Protein AF-A0ABD0QYZ8-F1 (afdb_monomer_lite)

pLDDT: mean 90.6, std 7.49, range [50.94, 97.31]

Secondary structure (DSSP, 8-state):
-HHHHHHHHH-----SEEEE-S-TTSGGGTTS--TTS-HHHHHHHHHH-HHHHHHHHHHHHHHHHHHHHHHHHTT-EEEE-SSSHHHHHHHTT-

Sequence (94 aa):
ECLYLEYKKTGELLVDLGSDQTSLHNPFSGGYYPMQLTFRQANQLMNTDPDRFKTLVHESLRRHVAAINKLSDAGMFFWDYGNAFLLEAQRAGK

Radius of gyration: 13.98 Å; chains: 1; bounding box: 32×25×36 Å

Foldseek 3Di:
DVQLVVCVVPVDNPAQEDEDDFQLVCCQPPSPAAPVDDPVRLVVCSPVPSPVSVVSSLVRLLVVVVSVVVSVVSNHDYDYPPNCSVVSPVVSPD

Structure (mmCIF, N/CA/C/O backbone):
data_AF-A0ABD0QYZ8-F1
#
_entry.id   AF-A0ABD0QYZ8-F1
#
loop_
_atom_site.group_PDB
_atom_site.id
_atom_site.type_symbol
_atom_site.label_atom_id
_atom_site.label_alt_id
_atom_site.label_comp_id
_atom_site.label_asym_id
_atom_site.label_entity_id
_atom_site.label_seq_id
_atom_site.pdbx_PDB_ins_code
_atom_site.Cartn_x
_atom_site.Cartn_y
_atom_site.Cartn_z
_atom_site.occupancy
_atom_site.B_iso_or_equiv
_atom_site.auth_seq_id
_atom_site.auth_comp_id
_atom_site.auth_asym_id
_atom_site.auth_atom_id
_atom_site.pdbx_PDB_model_num
ATOM 1 N N . GLU A 1 1 ? 1.945 -0.395 7.010 1.00 66.38 1 GLU A N 1
ATOM 2 C CA . GLU A 1 1 ? 1.739 -1.830 7.325 1.00 66.38 1 GLU A CA 1
ATOM 3 C C . GLU A 1 1 ? 1.956 -2.166 8.803 1.00 66.38 1 GLU A C 1
ATOM 5 O O . GLU A 1 1 ? 1.126 -2.878 9.346 1.00 66.38 1 GLU A O 1
ATOM 10 N N . CYS A 1 2 ? 2.973 -1.618 9.486 1.00 82.81 2 CYS A N 1
ATOM 11 C CA . CYS A 1 2 ? 3.223 -1.907 10.911 1.00 82.81 2 CYS A CA 1
ATOM 12 C C . CYS A 1 2 ? 2.002 -1.712 11.828 1.00 82.81 2 CYS A C 1
ATOM 14 O O . CYS A 1 2 ? 1.701 -2.607 12.605 1.00 82.81 2 CYS A O 1
ATOM 16 N N . LEU A 1 3 ? 1.255 -0.610 11.687 1.00 88.69 3 LEU A N 1
ATOM 17 C CA . LEU A 1 3 ? 0.048 -0.353 12.493 1.00 88.69 3 LEU A CA 1
ATOM 18 C C . LEU A 1 3 ? -1.044 -1.411 12.284 1.00 88.69 3 LEU A C 1
ATOM 20 O O . LEU A 1 3 ? -1.652 -1.876 13.239 1.00 88.69 3 LEU A O 1
ATOM 24 N N . TYR A 1 4 ? -1.255 -1.840 11.037 1.00 89.25 4 TYR A N 1
ATOM 25 C CA . TYR A 1 4 ? -2.212 -2.901 10.724 1.00 89.25 4 TYR A CA 1
ATOM 26 C C . TYR A 1 4 ? -1.762 -4.263 11.270 1.00 89.25 4 TYR A C 1
ATOM 28 O O . TYR A 1 4 ? -2.589 -5.031 11.758 1.00 89.25 4 TYR A O 1
ATOM 36 N N . LEU A 1 5 ? -0.462 -4.571 11.207 1.00 91.06 5 LEU A N 1
ATOM 37 C CA . LEU A 1 5 ? 0.081 -5.806 11.778 1.00 91.06 5 LEU A CA 1
ATOM 38 C C . LEU A 1 5 ? -0.053 -5.833 13.301 1.00 91.06 5 LEU A C 1
ATOM 40 O O . LEU A 1 5 ? -0.406 -6.876 13.847 1.00 91.06 5 LEU A O 1
ATOM 44 N N . GLU A 1 6 ? 0.181 -4.700 13.963 1.00 91.75 6 GLU A N 1
ATOM 45 C CA . GLU A 1 6 ? 0.011 -4.586 15.409 1.00 91.75 6 GLU A CA 1
ATOM 46 C C . GLU A 1 6 ? -1.463 -4.721 15.797 1.00 91.75 6 GLU A C 1
ATOM 48 O O . GLU A 1 6 ? -1.795 -5.596 16.591 1.00 91.75 6 GLU A O 1
ATOM 53 N N . TYR A 1 7 ? -2.362 -3.996 15.120 1.00 92.81 7 TYR A N 1
ATOM 54 C CA . TYR A 1 7 ? -3.809 -4.140 15.308 1.00 92.81 7 TYR A CA 1
ATOM 55 C C . TYR A 1 7 ? -4.274 -5.591 15.121 1.00 92.81 7 TYR A C 1
ATOM 57 O O . TYR A 1 7 ? -5.048 -6.116 15.916 1.00 92.81 7 TYR A O 1
ATOM 65 N N . LYS A 1 8 ? -3.761 -6.298 14.108 1.00 91.81 8 LYS A N 1
ATOM 66 C CA . LYS A 1 8 ? -4.086 -7.714 13.887 1.00 91.81 8 LYS A CA 1
ATOM 67 C C . LYS A 1 8 ? -3.593 -8.621 15.023 1.00 91.81 8 LYS A C 1
ATOM 69 O O . LYS A 1 8 ? -4.196 -9.666 15.263 1.00 91.81 8 LYS A O 1
ATOM 74 N N . LYS A 1 9 ? -2.484 -8.269 15.675 1.00 94.69 9 LYS A N 1
ATOM 75 C CA . LYS A 1 9 ? -1.865 -9.060 16.743 1.00 94.69 9 LYS A CA 1
ATOM 76 C C . LYS A 1 9 ? -2.526 -8.817 18.100 1.00 94.69 9 LYS A C 1
ATOM 78 O O . LYS A 1 9 ? -2.710 -9.774 18.845 1.00 94.69 9 LYS A O 1
ATOM 83 N N . THR A 1 10 ? -2.846 -7.567 18.424 1.00 95.12 10 THR A N 1
ATOM 84 C CA . THR A 1 10 ? -3.300 -7.162 19.765 1.00 95.12 10 THR A CA 1
ATOM 85 C C . THR A 1 10 ? -4.783 -6.814 19.826 1.00 95.12 10 THR A C 1
ATOM 87 O O . THR A 1 10 ? -5.368 -6.852 20.903 1.00 95.12 10 THR A O 1
ATOM 90 N N . GLY A 1 11 ? -5.403 -6.487 18.689 1.00 93.06 11 GLY A N 1
ATOM 91 C CA . GLY A 1 11 ? -6.745 -5.904 18.625 1.00 93.06 11 GLY A CA 1
ATOM 92 C C . GLY A 1 11 ? -6.793 -4.432 19.045 1.00 93.06 11 GLY A C 1
ATOM 93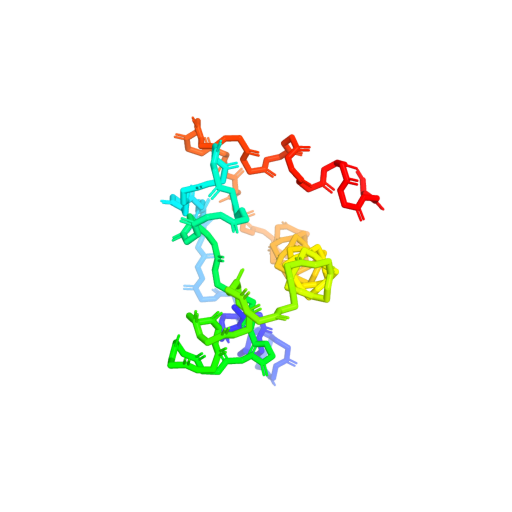 O O . GLY A 1 11 ? -7.868 -3.838 19.041 1.00 93.06 11 GLY A O 1
ATOM 94 N N . GLU A 1 12 ? -5.653 -3.838 19.400 1.00 94.19 12 GLU A N 1
ATOM 95 C CA . GLU A 1 12 ? -5.569 -2.463 19.877 1.00 94.19 12 GLU A CA 1
ATOM 96 C C . GLU A 1 12 ? -5.432 -1.493 18.704 1.00 94.19 12 GLU A C 1
ATOM 98 O O . GLU A 1 12 ? -4.514 -1.599 17.882 1.00 94.19 12 GLU A O 1
ATOM 103 N N . LEU A 1 13 ? -6.354 -0.534 18.617 1.00 93.56 13 LEU A N 1
ATOM 104 C CA . LEU A 1 13 ? -6.265 0.547 17.648 1.00 93.56 13 LEU A CA 1
ATOM 105 C C . LEU A 1 13 ? -5.334 1.635 18.196 1.00 93.56 13 LEU A C 1
ATOM 107 O O . LEU A 1 13 ? -5.732 2.449 19.017 1.00 93.56 13 LEU A O 1
ATOM 111 N N . LEU A 1 14 ? -4.085 1.639 17.728 1.00 94.44 14 LEU A N 1
ATOM 112 C CA . LEU A 1 14 ? -3.053 2.570 18.204 1.00 94.44 14 LEU A CA 1
ATOM 113 C C . LEU A 1 14 ? -3.153 3.985 17.615 1.00 94.44 14 LEU A C 1
ATOM 115 O O . LEU A 1 14 ? -2.400 4.868 18.023 1.00 94.44 14 LEU A O 1
ATOM 119 N N . VAL A 1 15 ? -4.003 4.188 16.607 1.00 93.06 15 VAL A N 1
ATOM 120 C CA . VAL A 1 15 ? -4.110 5.455 15.877 1.00 93.06 15 VAL A CA 1
ATOM 121 C C . VAL A 1 15 ? -5.562 5.806 15.585 1.00 93.06 15 VAL A C 1
ATOM 123 O O . VAL A 1 15 ? -6.297 5.014 15.001 1.00 93.06 15 VAL A O 1
ATOM 126 N N . ASP A 1 16 ? -5.943 7.034 15.922 1.00 93.94 16 ASP A N 1
ATOM 127 C CA . ASP A 1 16 ? -7.271 7.568 15.608 1.00 93.94 16 ASP A CA 1
ATOM 128 C C . ASP A 1 16 ? -7.312 8.236 14.227 1.00 93.94 16 ASP A C 1
ATOM 130 O O . ASP A 1 16 ? -8.344 8.238 13.561 1.00 93.94 16 ASP A O 1
ATOM 134 N N . LEU A 1 17 ? -6.183 8.802 13.786 1.00 95.50 17 LEU A N 1
ATOM 135 C CA . LEU A 1 17 ? -6.060 9.624 12.582 1.00 95.50 17 LEU A CA 1
ATOM 136 C C . LEU A 1 17 ? -4.959 9.082 11.664 1.00 95.50 17 LEU A C 1
ATOM 138 O O . LEU A 1 17 ? -3.835 8.843 12.108 1.00 95.50 17 LEU A O 1
ATOM 142 N N . GLY A 1 18 ? -5.260 8.939 10.372 1.00 93.25 18 GLY A N 1
ATOM 143 C CA . GLY A 1 18 ? -4.308 8.493 9.356 1.00 93.25 18 GLY A CA 1
ATOM 144 C C . GLY A 1 18 ? -4.428 9.265 8.044 1.00 93.25 18 GLY A C 1
ATOM 145 O O . GLY A 1 18 ? -5.512 9.649 7.625 1.00 93.25 18 GLY A O 1
ATOM 146 N N . SER A 1 19 ? -3.305 9.458 7.362 1.00 93.06 19 SER A N 1
ATOM 147 C CA . SER A 1 19 ? -3.246 10.058 6.028 1.00 93.06 19 SER A CA 1
ATOM 148 C C . SER A 1 19 ? -2.066 9.475 5.255 1.00 93.06 19 SER A C 1
ATOM 150 O O . SER A 1 19 ? -1.154 8.904 5.857 1.00 93.06 19 SER A O 1
ATOM 152 N N . ASP A 1 20 ? -2.055 9.634 3.932 1.00 92.31 20 ASP A N 1
ATOM 153 C CA . ASP A 1 20 ? -0.903 9.311 3.083 1.00 92.31 20 ASP A CA 1
ATOM 154 C C . ASP A 1 20 ? -0.344 10.571 2.412 1.00 92.31 20 ASP A C 1
ATOM 156 O O . ASP A 1 20 ? -1.099 11.390 1.898 1.00 92.31 20 ASP A O 1
ATOM 160 N N . GLN A 1 21 ? 0.983 10.723 2.417 1.00 91.06 21 GLN A N 1
ATOM 161 C CA . GLN A 1 21 ? 1.689 11.842 1.778 1.00 91.06 21 GLN A CA 1
ATOM 162 C C . GLN A 1 21 ? 2.814 11.348 0.855 1.00 91.06 21 GLN A C 1
ATOM 164 O O . GLN A 1 21 ? 3.800 12.043 0.612 1.00 91.06 21 GLN A O 1
ATOM 169 N N . THR A 1 22 ? 2.699 10.120 0.344 1.00 90.00 22 THR A N 1
ATOM 170 C CA . THR A 1 22 ? 3.642 9.621 -0.663 1.00 90.00 22 THR A CA 1
ATOM 171 C C . THR A 1 22 ? 3.470 10.374 -1.986 1.00 90.00 22 THR A C 1
ATOM 173 O O . THR A 1 22 ? 2.443 10.999 -2.236 1.00 90.00 22 THR A O 1
ATOM 176 N N . SER A 1 23 ? 4.463 10.357 -2.870 1.00 90.06 23 SER A N 1
ATOM 177 C CA . SER A 1 23 ? 4.412 11.124 -4.124 1.00 90.06 23 SER A CA 1
ATOM 178 C C . SER A 1 23 ? 3.678 10.355 -5.231 1.00 90.06 23 SER A C 1
ATOM 180 O O . SER A 1 23 ? 4.231 10.082 -6.296 1.00 90.06 23 SER A O 1
ATOM 182 N N . LEU A 1 24 ? 2.410 10.005 -4.995 1.00 87.31 24 LEU A N 1
ATOM 183 C CA . LEU A 1 24 ? 1.588 9.213 -5.922 1.00 87.31 24 LEU A CA 1
ATOM 184 C C . LEU A 1 24 ? 1.165 9.956 -7.197 1.00 87.31 24 LEU A C 1
ATOM 186 O O . LEU A 1 24 ? 0.653 9.333 -8.118 1.00 87.31 24 LEU A O 1
ATOM 190 N N . HIS A 1 25 ? 1.488 11.243 -7.330 1.00 84.50 25 HIS A N 1
ATOM 191 C CA . HIS A 1 25 ? 1.436 11.944 -8.615 1.00 84.50 25 HIS A CA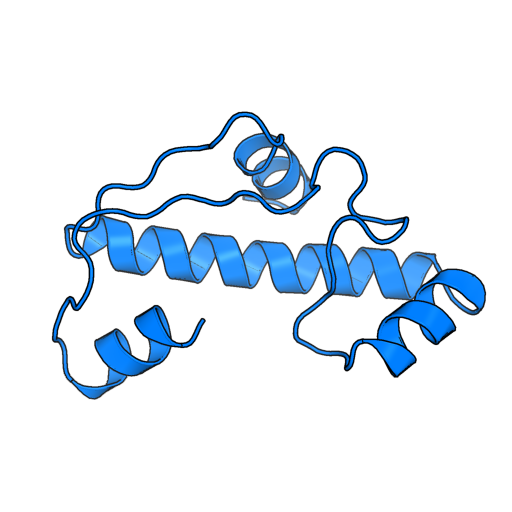 1
ATOM 192 C C . HIS A 1 25 ? 2.476 11.422 -9.630 1.00 84.50 25 HIS A C 1
ATOM 194 O O . HIS A 1 25 ? 2.352 11.686 -10.825 1.00 84.50 25 HIS A O 1
ATOM 200 N N . ASN A 1 26 ? 3.511 10.697 -9.179 1.00 88.88 26 ASN A N 1
ATOM 201 C CA . ASN A 1 26 ? 4.521 10.070 -10.035 1.00 88.88 26 ASN A CA 1
ATOM 202 C C . ASN A 1 26 ? 5.024 8.737 -9.437 1.00 88.88 26 ASN A C 1
ATOM 204 O O . ASN A 1 26 ? 6.196 8.604 -9.064 1.00 88.88 26 ASN A O 1
ATOM 208 N N . PRO A 1 27 ? 4.154 7.721 -9.332 1.00 89.12 27 PRO A N 1
ATOM 209 C CA . PRO A 1 27 ? 4.437 6.525 -8.546 1.00 89.12 27 PRO A CA 1
ATOM 210 C C . PRO A 1 27 ? 5.556 5.673 -9.160 1.00 89.12 27 PRO A C 1
ATOM 212 O O . PRO A 1 27 ? 6.301 5.013 -8.441 1.00 89.12 27 PRO A O 1
ATOM 215 N N . PHE A 1 28 ? 5.720 5.720 -10.485 1.00 91.75 28 PHE A N 1
ATOM 216 C CA . PHE A 1 28 ? 6.629 4.840 -11.224 1.00 91.75 28 PHE A CA 1
ATOM 217 C C . PHE A 1 28 ? 8.036 5.400 -11.433 1.00 91.75 28 PHE A C 1
ATOM 219 O O . PHE A 1 28 ? 8.909 4.656 -11.866 1.00 91.75 28 PHE A O 1
ATOM 226 N N . SER A 1 29 ? 8.266 6.672 -11.100 1.00 90.56 29 SER A N 1
ATOM 227 C CA . SER A 1 29 ? 9.578 7.322 -11.249 1.00 90.56 29 SER A CA 1
ATOM 228 C C . SER A 1 29 ? 10.163 7.72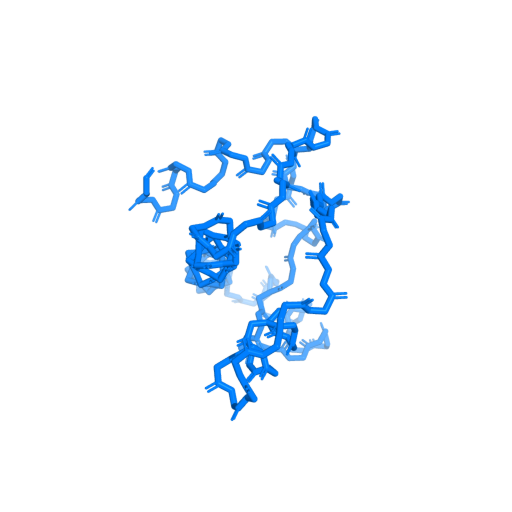5 -9.892 1.00 90.56 29 SER A C 1
ATOM 230 O O . SER A 1 29 ? 10.761 8.788 -9.745 1.00 90.56 29 SER A O 1
ATOM 232 N N . GLY A 1 30 ? 9.933 6.893 -8.873 1.00 86.94 30 GLY A N 1
ATOM 233 C CA . GLY A 1 30 ? 10.453 7.100 -7.519 1.00 86.94 30 GLY A CA 1
ATOM 234 C C . GLY A 1 30 ? 9.539 7.891 -6.586 1.00 86.94 30 GLY A C 1
ATOM 235 O O . GLY A 1 30 ? 9.965 8.238 -5.489 1.00 86.94 30 GLY A O 1
ATOM 236 N N . GLY A 1 31 ? 8.289 8.155 -6.973 1.00 90.12 31 GLY A N 1
ATOM 237 C CA . GLY A 1 31 ? 7.301 8.743 -6.069 1.00 90.12 31 GLY A CA 1
ATOM 238 C C . GLY A 1 31 ? 6.708 7.748 -5.064 1.00 90.12 31 GLY A C 1
ATOM 239 O O . GLY A 1 31 ? 6.235 8.153 -4.001 1.00 90.12 31 GLY A O 1
ATOM 240 N N . TYR A 1 32 ? 6.776 6.448 -5.369 1.00 93.94 32 TYR A N 1
ATOM 241 C CA . TYR A 1 32 ? 6.325 5.368 -4.497 1.00 93.94 32 TYR A CA 1
ATOM 242 C C . TYR A 1 32 ? 7.257 4.155 -4.609 1.00 93.94 32 TYR A C 1
ATOM 244 O O . TYR A 1 32 ? 7.635 3.744 -5.705 1.00 93.94 32 TYR A O 1
ATOM 252 N N . TYR A 1 33 ? 7.618 3.564 -3.468 1.00 95.62 33 TYR A N 1
ATOM 253 C CA . TYR A 1 33 ? 8.513 2.408 -3.404 1.00 95.62 33 TYR A CA 1
ATOM 254 C C . TYR A 1 33 ? 7.738 1.170 -2.941 1.00 95.62 33 TYR A C 1
ATOM 256 O O . TYR A 1 33 ? 7.145 1.200 -1.861 1.00 95.62 33 TYR A O 1
ATOM 264 N N . PRO A 1 34 ? 7.720 0.081 -3.733 1.00 95.12 34 PRO A N 1
ATOM 265 C CA . PRO A 1 34 ? 6.957 -1.109 -3.389 1.00 95.12 34 PRO A CA 1
ATOM 266 C C . PRO A 1 34 ? 7.569 -1.830 -2.186 1.00 95.12 34 PRO A C 1
ATOM 268 O O . PRO A 1 34 ? 8.781 -2.027 -2.118 1.00 95.12 34 PRO A O 1
ATOM 271 N N . MET A 1 35 ? 6.720 -2.282 -1.264 1.00 94.56 35 MET A N 1
ATOM 272 C CA . MET A 1 35 ? 7.135 -2.926 -0.012 1.00 94.56 35 MET A CA 1
ATOM 273 C C . MET A 1 35 ? 7.928 -4.232 -0.217 1.00 94.56 35 MET A C 1
ATOM 275 O O . MET A 1 35 ? 8.689 -4.644 0.654 1.00 94.56 35 MET A O 1
ATOM 279 N N . GLN A 1 36 ? 7.782 -4.875 -1.377 1.00 95.31 36 GLN A N 1
ATOM 280 C CA . GLN A 1 36 ? 8.494 -6.095 -1.762 1.00 95.31 36 GLN A CA 1
ATOM 281 C C . GLN A 1 36 ? 9.995 -5.868 -2.021 1.00 95.31 36 GLN A C 1
ATOM 283 O O . GLN A 1 36 ? 10.744 -6.841 -2.102 1.00 95.31 36 GLN A O 1
ATOM 288 N N . LEU A 1 37 ? 10.442 -4.619 -2.192 1.00 96.25 37 LEU A N 1
ATOM 289 C CA . LEU A 1 37 ? 11.817 -4.284 -2.557 1.00 96.25 37 LEU A CA 1
ATOM 290 C C . LEU A 1 37 ? 12.454 -3.357 -1.526 1.00 96.25 37 LEU A C 1
ATOM 292 O O . LEU A 1 37 ? 11.830 -2.441 -0.997 1.00 96.25 37 LEU A O 1
ATOM 296 N N . THR A 1 38 ? 13.756 -3.528 -1.315 1.00 97.31 38 THR A N 1
ATOM 297 C CA . THR A 1 38 ? 14.562 -2.480 -0.678 1.00 97.31 38 THR A CA 1
ATOM 298 C C . THR A 1 38 ? 14.689 -1.269 -1.605 1.00 97.31 38 THR A C 1
ATOM 300 O O . THR A 1 38 ? 14.606 -1.397 -2.828 1.00 97.31 38 THR A O 1
ATOM 303 N N . PHE A 1 39 ? 14.991 -0.094 -1.046 1.00 94.62 39 PHE A N 1
ATOM 3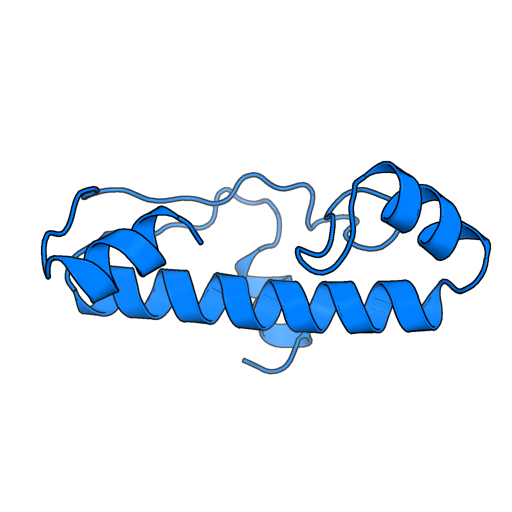04 C CA . PHE A 1 39 ? 15.215 1.136 -1.818 1.00 94.62 39 PHE A CA 1
ATOM 305 C C . PHE A 1 39 ? 16.230 0.955 -2.961 1.00 94.62 39 PHE A C 1
ATOM 307 O O . PHE A 1 39 ? 15.987 1.363 -4.095 1.00 94.62 39 PHE A O 1
ATOM 314 N N . ARG A 1 40 ? 17.356 0.275 -2.692 1.00 96.50 40 ARG A N 1
ATOM 315 C CA . ARG A 1 40 ? 18.384 0.003 -3.708 1.00 96.50 40 ARG A CA 1
ATOM 316 C C . ARG A 1 40 ? 17.860 -0.907 -4.821 1.00 96.50 40 ARG A C 1
ATOM 318 O O . ARG A 1 40 ? 18.100 -0.620 -5.990 1.00 96.50 40 ARG A O 1
ATOM 325 N N . GLN A 1 41 ? 17.148 -1.979 -4.469 1.00 97.19 41 GLN A N 1
ATOM 326 C CA . GLN A 1 41 ? 16.560 -2.890 -5.456 1.00 97.19 41 GLN A CA 1
ATOM 327 C C . GLN A 1 41 ? 15.500 -2.189 -6.306 1.00 97.19 41 GLN A C 1
ATOM 329 O O . GLN A 1 41 ? 15.473 -2.386 -7.514 1.00 97.19 41 GLN A O 1
ATOM 334 N N . ALA A 1 42 ? 14.665 -1.350 -5.693 1.00 96.44 42 ALA A N 1
ATOM 335 C CA . ALA A 1 42 ? 13.654 -0.566 -6.388 1.00 96.44 42 ALA A CA 1
ATOM 336 C C . ALA A 1 42 ? 14.276 0.402 -7.403 1.00 96.44 42 ALA A C 1
ATOM 338 O O . ALA A 1 42 ? 13.866 0.395 -8.556 1.00 96.44 42 ALA A O 1
ATOM 339 N N . ASN A 1 43 ? 15.312 1.158 -7.022 1.00 95.19 43 ASN A N 1
ATOM 340 C CA . ASN A 1 43 ? 16.018 2.055 -7.947 1.00 95.19 43 ASN A CA 1
ATOM 341 C C . ASN A 1 43 ? 16.683 1.312 -9.108 1.00 95.19 43 ASN A C 1
ATOM 343 O O . ASN A 1 43 ? 16.709 1.805 -10.234 1.00 95.19 43 ASN A O 1
ATOM 347 N N . GLN A 1 44 ? 17.220 0.119 -8.850 1.00 96.81 44 GLN A N 1
ATOM 348 C CA . GLN A 1 44 ? 17.767 -0.713 -9.913 1.00 96.81 44 GLN A CA 1
ATOM 349 C C . GLN A 1 44 ? 16.651 -1.200 -10.848 1.00 96.81 44 GLN A C 1
ATOM 351 O O . GLN A 1 44 ? 16.733 -0.981 -12.053 1.00 96.81 44 GLN A O 1
ATOM 356 N N . LEU A 1 45 ? 15.590 -1.794 -10.293 1.00 96.38 45 LEU A N 1
ATOM 357 C CA . LEU A 1 45 ? 14.495 -2.382 -11.062 1.00 96.38 45 LEU A CA 1
ATOM 358 C C . LEU A 1 45 ? 13.728 -1.339 -11.878 1.00 96.38 45 LEU A C 1
ATOM 360 O O . LEU A 1 45 ? 13.378 -1.607 -13.018 1.00 96.38 45 LEU A O 1
ATOM 364 N N . MET A 1 46 ? 13.532 -0.141 -11.331 1.00 94.88 46 MET A N 1
ATOM 365 C CA . MET A 1 46 ? 12.890 0.983 -12.016 1.00 94.88 46 MET A CA 1
ATOM 366 C C . MET A 1 46 ? 13.577 1.332 -13.343 1.00 94.88 46 MET A C 1
ATOM 368 O O . MET A 1 46 ? 12.905 1.748 -14.279 1.00 94.88 46 MET A O 1
ATOM 372 N N . ASN A 1 47 ? 14.894 1.120 -13.440 1.00 93.69 47 ASN A N 1
ATOM 373 C CA . ASN A 1 47 ? 15.661 1.345 -14.663 1.00 93.69 47 ASN A CA 1
ATOM 374 C C . ASN A 1 47 ? 15.777 0.085 -15.532 1.00 93.69 47 ASN A C 1
ATOM 376 O O . ASN A 1 47 ? 15.735 0.179 -16.754 1.00 93.69 47 ASN A O 1
ATOM 380 N N . THR A 1 48 ? 15.961 -1.091 -14.921 1.00 97.25 48 THR A N 1
ATOM 381 C CA . THR A 1 48 ? 16.239 -2.330 -15.667 1.00 97.25 48 THR A CA 1
ATOM 382 C C . THR A 1 48 ? 14.986 -3.046 -16.166 1.00 97.25 48 THR A C 1
ATOM 384 O O . THR A 1 48 ? 15.057 -3.741 -17.172 1.00 97.25 48 THR A O 1
ATOM 387 N N . ASP A 1 49 ? 13.866 -2.928 -15.451 1.00 97.06 49 ASP A N 1
ATOM 388 C CA . ASP A 1 49 ? 12.583 -3.573 -15.766 1.00 97.06 49 ASP A CA 1
ATOM 389 C C . ASP A 1 49 ? 11.405 -2.720 -15.230 1.00 97.06 49 ASP A C 1
ATOM 391 O O . ASP A 1 49 ? 10.821 -3.010 -14.174 1.00 97.06 49 ASP A O 1
ATOM 395 N N . PRO A 1 50 ? 11.065 -1.620 -15.934 1.00 95.00 50 PRO A N 1
ATOM 396 C CA . PRO A 1 50 ? 10.044 -0.673 -15.489 1.00 95.00 50 PRO A CA 1
ATOM 397 C C . PRO A 1 50 ? 8.641 -1.284 -15.376 1.00 95.00 50 PRO A C 1
ATOM 399 O O . PRO A 1 50 ? 7.856 -0.868 -14.523 1.00 95.00 50 PRO A O 1
ATOM 402 N N . ASP A 1 51 ? 8.301 -2.269 -16.208 1.00 96.38 51 ASP A N 1
ATOM 403 C CA . ASP A 1 51 ? 6.968 -2.882 -16.203 1.00 96.38 51 ASP A CA 1
ATOM 404 C C . ASP A 1 51 ? 6.778 -3.802 -14.996 1.00 96.38 51 ASP A C 1
ATOM 406 O O . ASP A 1 51 ? 5.731 -3.774 -14.332 1.00 96.38 51 ASP A O 1
ATOM 410 N N . ARG A 1 52 ? 7.824 -4.544 -14.614 1.00 96.44 52 ARG A N 1
ATOM 411 C CA . ARG A 1 52 ? 7.820 -5.268 -13.344 1.00 96.44 52 ARG A CA 1
ATOM 412 C C . ARG A 1 52 ? 7.787 -4.317 -12.153 1.00 96.44 52 ARG A C 1
ATOM 414 O O . ARG A 1 52 ? 7.065 -4.590 -11.193 1.00 96.44 52 ARG A O 1
ATOM 421 N N . PHE A 1 53 ? 8.508 -3.195 -12.209 1.00 96.62 53 PHE A N 1
ATOM 422 C CA . PHE A 1 53 ? 8.444 -2.173 -11.163 1.00 96.62 53 PHE A CA 1
ATOM 423 C C . PHE A 1 53 ? 7.015 -1.635 -10.982 1.00 96.62 53 PHE A C 1
ATOM 425 O O . PHE A 1 53 ? 6.494 -1.665 -9.867 1.00 96.62 53 PHE A O 1
ATOM 432 N N . LYS A 1 54 ? 6.335 -1.246 -12.070 1.00 94.38 54 LYS A N 1
ATOM 433 C CA . LYS A 1 54 ? 4.924 -0.809 -12.055 1.00 94.38 54 LYS A CA 1
ATOM 434 C C . LYS A 1 54 ? 3.992 -1.856 -11.445 1.00 94.38 54 LYS A C 1
ATOM 436 O O . LYS A 1 54 ? 3.144 -1.524 -10.618 1.00 94.38 54 LYS A O 1
ATOM 441 N N . THR A 1 55 ? 4.173 -3.123 -11.815 1.00 95.25 55 THR A N 1
ATOM 442 C CA . THR A 1 55 ? 3.374 -4.237 -11.283 1.00 95.25 55 THR A CA 1
ATOM 443 C C . THR A 1 55 ? 3.511 -4.343 -9.763 1.00 95.25 55 THR A C 1
ATOM 445 O O . THR A 1 55 ? 2.507 -4.422 -9.051 1.00 95.25 55 THR A O 1
ATOM 448 N N . LEU A 1 56 ? 4.744 -4.276 -9.252 1.00 96.38 56 LEU A N 1
ATOM 449 C CA . LEU A 1 56 ? 5.019 -4.319 -7.815 1.00 96.38 56 LEU A CA 1
ATOM 450 C C . LEU A 1 56 ? 4.487 -3.080 -7.086 1.00 96.38 56 LEU A C 1
ATOM 452 O O . LEU A 1 56 ? 3.955 -3.207 -5.983 1.00 96.38 56 LEU A O 1
ATOM 456 N N . VAL A 1 57 ? 4.576 -1.897 -7.701 1.00 95.19 57 VAL A N 1
ATOM 457 C CA . VAL A 1 57 ? 3.979 -0.661 -7.170 1.00 95.19 57 VAL A CA 1
ATOM 458 C C . VAL A 1 57 ? 2.471 -0.830 -6.989 1.00 95.19 57 VAL A C 1
ATOM 460 O O . VAL A 1 57 ? 1.968 -0.598 -5.891 1.00 95.19 57 VAL A O 1
ATOM 463 N N . HIS A 1 58 ? 1.749 -1.318 -8.001 1.00 93.94 58 HIS A N 1
ATOM 464 C CA . HIS A 1 58 ? 0.307 -1.563 -7.888 1.00 93.94 58 HIS A CA 1
ATOM 465 C C . HIS A 1 58 ? -0.045 -2.646 -6.860 1.00 93.94 58 HIS A C 1
ATOM 467 O O . HIS A 1 58 ? -1.035 -2.525 -6.138 1.00 93.94 58 HIS A O 1
ATOM 473 N N . GLU A 1 59 ? 0.740 -3.720 -6.767 1.00 94.38 59 GLU A N 1
ATOM 474 C CA . GLU A 1 59 ? 0.547 -4.751 -5.743 1.00 94.38 59 GLU A CA 1
ATOM 475 C C . GLU A 1 59 ? 0.731 -4.188 -4.325 1.00 94.38 59 GLU A C 1
ATOM 477 O O . GLU A 1 59 ? -0.112 -4.402 -3.452 1.00 94.38 59 GLU A O 1
ATOM 482 N N . SER A 1 60 ? 1.797 -3.416 -4.107 1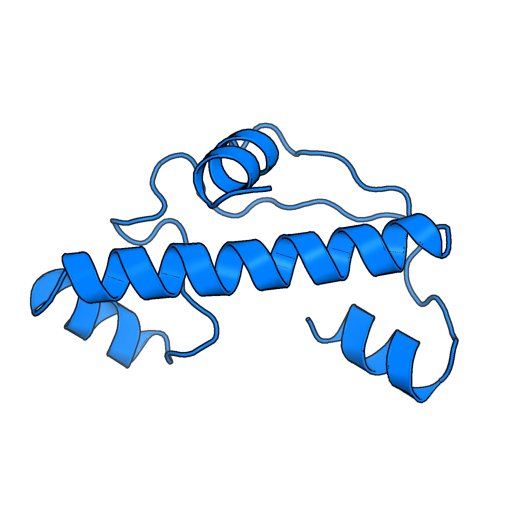.00 94.81 60 SER A N 1
ATOM 483 C CA . SER A 1 60 ? 2.064 -2.741 -2.836 1.00 94.81 60 SER A CA 1
ATOM 484 C C . SER A 1 60 ? 0.972 -1.727 -2.490 1.00 94.81 60 SER A C 1
ATOM 486 O O . SER A 1 60 ? 0.505 -1.695 -1.352 1.00 94.81 60 SER A O 1
ATOM 488 N N . LEU A 1 61 ? 0.492 -0.950 -3.465 1.00 93.06 61 LEU A N 1
ATOM 489 C CA . LEU A 1 61 ? -0.569 0.031 -3.247 1.00 93.06 61 LEU A CA 1
ATOM 490 C C . LEU A 1 61 ? -1.895 -0.638 -2.856 1.00 93.06 61 LEU A C 1
ATOM 492 O O . LEU A 1 61 ? -2.534 -0.219 -1.893 1.00 93.06 61 LEU A O 1
ATOM 496 N N . ARG A 1 62 ? -2.272 -1.746 -3.512 1.00 91.94 62 ARG A N 1
ATOM 497 C CA . ARG A 1 62 ? -3.454 -2.540 -3.125 1.00 91.94 62 ARG A CA 1
ATOM 498 C C . ARG A 1 62 ? -3.377 -3.033 -1.683 1.00 91.94 62 ARG A C 1
ATOM 500 O O . ARG A 1 62 ? -4.383 -2.992 -0.968 1.00 91.94 62 ARG A O 1
ATOM 507 N N . ARG A 1 63 ? -2.197 -3.490 -1.250 1.00 93.06 63 ARG A N 1
ATOM 508 C CA . ARG A 1 63 ? -1.946 -3.896 0.142 1.00 93.06 63 ARG A CA 1
ATOM 509 C C . ARG A 1 63 ? -2.049 -2.709 1.096 1.00 93.06 63 ARG A C 1
ATOM 511 O O . ARG A 1 63 ? -2.674 -2.840 2.146 1.00 93.06 63 ARG A O 1
ATOM 518 N N . HIS A 1 64 ? -1.504 -1.556 0.714 1.00 93.69 64 HIS A N 1
ATOM 519 C CA . HIS A 1 64 ? -1.576 -0.333 1.509 1.00 93.69 64 HIS A CA 1
ATOM 520 C C . HIS A 1 64 ? -3.030 0.091 1.759 1.00 93.69 64 HIS A C 1
ATOM 522 O O . HIS A 1 64 ? -3.444 0.237 2.907 1.00 93.69 64 HIS A O 1
ATOM 528 N N . VAL A 1 65 ? -3.834 0.173 0.698 1.00 92.12 65 VAL A N 1
ATOM 529 C CA . VAL A 1 65 ? -5.261 0.520 0.778 1.00 92.12 65 VAL A CA 1
ATOM 530 C C . VAL A 1 65 ? -6.035 -0.513 1.594 1.00 92.12 65 VAL A C 1
ATOM 532 O O . VAL A 1 65 ? -6.881 -0.160 2.404 1.00 92.12 65 VAL A O 1
ATOM 535 N N . ALA A 1 66 ? -5.744 -1.810 1.432 1.00 91.94 66 ALA A N 1
ATOM 536 C CA . ALA A 1 66 ? -6.382 -2.847 2.244 1.00 91.94 66 ALA A CA 1
ATOM 537 C C . ALA A 1 66 ? -6.107 -2.676 3.749 1.00 91.94 66 ALA A C 1
ATOM 539 O O . ALA A 1 66 ? -7.016 -2.877 4.552 1.00 91.94 66 ALA A O 1
ATOM 540 N N . ALA A 1 67 ? -4.883 -2.296 4.119 1.00 93.75 67 ALA A N 1
ATOM 541 C CA . ALA A 1 67 ? -4.513 -2.037 5.505 1.00 93.75 67 ALA A CA 1
ATOM 542 C C . ALA A 1 67 ? -5.235 -0.801 6.065 1.00 93.75 67 ALA A C 1
ATOM 544 O O . ALA A 1 67 ? -5.777 -0.866 7.166 1.00 93.75 67 ALA A O 1
ATOM 545 N N . ILE A 1 68 ? -5.291 0.289 5.291 1.00 92.81 68 ILE A N 1
ATOM 546 C CA . ILE A 1 68 ? -6.016 1.512 5.663 1.00 92.81 68 ILE A CA 1
ATOM 547 C C . ILE A 1 68 ? -7.507 1.224 5.841 1.00 92.81 68 ILE A C 1
ATOM 549 O O . ILE A 1 68 ? -8.053 1.571 6.881 1.00 92.81 68 ILE A O 1
ATOM 553 N N . ASN A 1 69 ? -8.144 0.524 4.896 1.00 91.81 69 ASN A N 1
ATOM 554 C CA . ASN A 1 69 ? -9.560 0.164 5.003 1.00 91.81 69 ASN A CA 1
ATOM 555 C C . ASN A 1 69 ? -9.829 -0.651 6.270 1.00 91.81 69 ASN A C 1
ATOM 557 O O . ASN A 1 69 ? -10.770 -0.359 6.990 1.00 91.81 69 ASN A O 1
ATOM 561 N N . LYS A 1 70 ? -8.970 -1.627 6.593 1.00 93.94 70 LYS A N 1
ATOM 562 C CA . LYS A 1 70 ? -9.130 -2.437 7.809 1.00 93.94 70 LYS A CA 1
ATOM 563 C C . LYS A 1 70 ? -9.013 -1.628 9.096 1.00 93.94 70 LYS A C 1
ATOM 565 O O . LYS A 1 70 ? -9.752 -1.897 10.034 1.00 93.94 70 LYS A O 1
ATOM 570 N N . LEU A 1 71 ? -8.083 -0.679 9.150 1.00 94.75 71 LEU A N 1
ATOM 571 C CA . LEU A 1 71 ? -7.955 0.222 10.294 1.00 94.75 71 LEU A CA 1
ATOM 572 C C . LEU A 1 71 ? -9.130 1.204 10.356 1.00 94.75 71 LEU A C 1
ATOM 574 O O . LEU A 1 71 ? -9.606 1.518 11.442 1.00 94.75 71 LEU A O 1
ATOM 578 N N . SER A 1 72 ? -9.631 1.646 9.202 1.00 93.62 72 SER A N 1
ATOM 579 C CA . SER A 1 72 ? -10.770 2.556 9.136 1.00 93.62 72 SER A CA 1
ATOM 580 C C . SER A 1 72 ? -12.080 1.893 9.554 1.00 93.62 72 SER A C 1
ATOM 582 O O . SER A 1 72 ? -12.799 2.449 10.380 1.00 93.62 72 SER A O 1
ATOM 584 N N . ASP A 1 73 ? -12.316 0.652 9.120 1.00 93.75 73 ASP A N 1
ATOM 585 C CA . ASP A 1 73 ? -13.415 -0.198 9.597 1.00 93.75 73 ASP A CA 1
ATOM 586 C C . ASP A 1 73 ? -13.365 -0.402 11.126 1.00 93.75 73 ASP A C 1
ATOM 588 O O . ASP A 1 73 ? -14.397 -0.613 11.762 1.00 93.75 73 ASP A O 1
ATOM 592 N N . ALA A 1 74 ? -12.167 -0.345 11.721 1.00 94.31 74 ALA A N 1
ATOM 593 C CA . ALA A 1 74 ? -11.943 -0.477 13.159 1.00 94.31 74 ALA A CA 1
ATOM 594 C C . ALA A 1 74 ? -12.084 0.842 13.943 1.00 94.31 74 ALA A C 1
ATOM 596 O O . ALA A 1 74 ? -11.999 0.816 15.169 1.00 94.31 74 ALA A O 1
ATOM 597 N N . GLY A 1 75 ? -12.306 1.974 13.264 1.00 94.44 75 GLY A N 1
ATOM 598 C CA . GLY A 1 75 ? -12.526 3.282 13.888 1.00 94.44 75 GLY A CA 1
ATOM 599 C C . GLY A 1 75 ? -11.489 4.357 13.553 1.00 94.44 75 GLY A C 1
ATOM 600 O O . GLY A 1 75 ? -11.681 5.502 13.951 1.00 94.44 75 GLY A O 1
ATOM 601 N N . MET A 1 76 ? -10.426 4.041 12.802 1.00 96.56 76 MET A N 1
ATOM 602 C CA . MET A 1 76 ? -9.460 5.052 12.353 1.00 96.56 76 MET A CA 1
ATOM 603 C C . MET A 1 76 ? -10.090 5.974 11.298 1.00 96.56 76 MET A C 1
ATOM 605 O O . MET A 1 76 ? -10.601 5.528 10.267 1.00 96.56 76 MET A O 1
ATOM 609 N N . PHE A 1 77 ? -9.986 7.283 11.486 1.00 94.56 77 PHE A N 1
ATOM 610 C CA . PHE A 1 77 ? -10.352 8.244 10.456 1.00 94.56 77 PHE A CA 1
ATOM 611 C C . PHE A 1 77 ? -9.191 8.441 9.474 1.00 94.56 77 PHE A C 1
ATOM 613 O O . PHE A 1 77 ? -8.093 8.839 9.872 1.00 94.56 77 PHE A O 1
ATOM 620 N N . PHE A 1 78 ? -9.434 8.173 8.187 1.00 94.12 78 PHE A N 1
ATOM 621 C CA . PHE A 1 78 ? -8.453 8.370 7.119 1.00 94.12 78 PHE A CA 1
ATOM 622 C C . PHE A 1 78 ? -8.876 9.476 6.151 1.00 94.12 78 PHE A C 1
ATOM 624 O O . PHE A 1 78 ? -10.038 9.530 5.747 1.00 94.12 78 PHE A O 1
ATOM 631 N N . TRP A 1 79 ? -7.926 10.306 5.714 1.00 91.38 79 TRP A N 1
ATOM 632 C CA . TRP A 1 79 ? -8.136 11.262 4.625 1.00 91.38 79 TRP A CA 1
ATOM 633 C C . TRP A 1 79 ? -6.993 11.230 3.603 1.00 91.38 79 TRP A C 1
ATOM 635 O O . TRP A 1 79 ? -5.856 10.881 3.916 1.00 91.38 79 TRP A O 1
ATOM 645 N N . ASP A 1 80 ? -7.310 11.581 2.357 1.00 86.50 80 ASP A N 1
ATOM 646 C CA . ASP A 1 80 ? -6.316 11.786 1.298 1.00 86.50 80 ASP A CA 1
ATOM 647 C C . ASP A 1 80 ? -5.681 13.176 1.460 1.00 86.50 80 ASP A C 1
ATOM 649 O O . ASP A 1 80 ? -6.390 14.165 1.664 1.00 86.50 80 ASP A O 1
ATOM 653 N N . TYR A 1 81 ? -4.352 13.264 1.361 1.00 85.88 81 TYR A N 1
ATOM 654 C CA . TYR A 1 81 ? -3.612 14.521 1.523 1.00 85.88 81 TYR A CA 1
ATOM 655 C C . TYR A 1 81 ? -3.438 15.305 0.209 1.00 85.88 81 TYR A C 1
ATOM 657 O O . TYR A 1 81 ? -2.581 16.182 0.101 1.00 85.88 81 TYR A O 1
ATOM 665 N N . GLY A 1 82 ? -4.220 14.987 -0.823 1.00 81.62 82 GLY A N 1
ATOM 666 C CA . GLY A 1 82 ? -4.147 15.635 -2.131 1.00 81.62 82 GLY A CA 1
ATOM 667 C C . GLY A 1 82 ? -2.978 15.147 -2.986 1.00 81.62 82 GLY A C 1
ATOM 668 O O . GLY A 1 82 ? -2.535 15.854 -3.888 1.00 81.62 82 GLY A O 1
ATOM 669 N N . ASN A 1 83 ? -2.465 13.945 -2.719 1.00 81.69 83 ASN A N 1
ATOM 670 C CA . ASN A 1 83 ? -1.323 13.358 -3.424 1.00 81.69 83 ASN A CA 1
ATOM 671 C C . ASN A 1 83 ? -1.720 12.360 -4.526 1.00 81.69 83 ASN A C 1
ATOM 673 O O . ASN A 1 83 ? -0.845 11.703 -5.088 1.00 81.69 83 ASN A O 1
ATOM 677 N N . ALA A 1 84 ? -3.018 12.275 -4.839 1.00 80.25 84 ALA A N 1
ATOM 678 C CA . ALA A 1 84 ? -3.633 11.302 -5.742 1.00 80.25 84 ALA A CA 1
ATOM 679 C C . ALA A 1 84 ? -3.654 9.855 -5.210 1.00 80.25 84 ALA A C 1
ATOM 681 O O . ALA A 1 84 ? -3.777 8.916 -5.998 1.00 80.25 84 ALA A O 1
ATOM 682 N N . PHE A 1 85 ? -3.593 9.658 -3.887 1.00 80.81 85 PHE A N 1
ATOM 683 C CA . PHE A 1 85 ? -3.612 8.326 -3.283 1.00 80.81 85 PHE A CA 1
ATOM 684 C C . PHE A 1 85 ? -4.861 7.523 -3.646 1.00 80.81 85 PHE A C 1
ATOM 686 O O . PHE A 1 85 ? -4.749 6.407 -4.160 1.00 80.81 85 PHE A O 1
ATOM 693 N N . LEU A 1 86 ? -6.050 8.092 -3.441 1.00 78.75 86 LEU A N 1
ATOM 694 C CA . LEU A 1 86 ? -7.308 7.407 -3.746 1.00 78.75 86 LEU A CA 1
ATOM 695 C C . LEU A 1 86 ? -7.471 7.139 -5.250 1.00 78.75 86 LEU A C 1
ATOM 697 O O . LEU A 1 86 ? -8.015 6.106 -5.636 1.00 78.75 86 LEU A O 1
ATOM 701 N N . LEU A 1 87 ? -6.948 8.023 -6.104 1.00 79.25 87 LEU A N 1
ATOM 702 C CA . LEU A 1 87 ? -6.988 7.851 -7.558 1.00 79.25 87 LEU A CA 1
ATOM 703 C C . LEU A 1 87 ? -6.095 6.691 -8.019 1.00 79.25 87 LEU A C 1
ATOM 705 O O . LEU A 1 87 ? -6.522 5.849 -8.810 1.00 79.25 87 LEU A O 1
ATOM 709 N N . GLU A 1 88 ? -4.857 6.626 -7.530 1.00 79.62 88 GLU A N 1
ATOM 710 C CA . GLU A 1 88 ? -3.941 5.536 -7.872 1.00 79.62 88 GLU A CA 1
ATOM 711 C C . GLU A 1 88 ? -4.393 4.203 -7.263 1.00 79.62 88 GLU A C 1
ATOM 713 O O . GLU A 1 88 ? -4.244 3.151 -7.889 1.00 79.62 88 GLU A O 1
ATOM 718 N N . ALA A 1 89 ? -5.023 4.235 -6.084 1.00 77.19 89 ALA A N 1
ATOM 719 C CA . ALA A 1 89 ? -5.681 3.076 -5.491 1.00 77.19 89 ALA A CA 1
ATOM 720 C C . ALA A 1 89 ? -6.784 2.520 -6.404 1.00 77.19 89 ALA A C 1
ATOM 722 O O . ALA A 1 89 ? -6.820 1.309 -6.637 1.00 77.19 89 ALA A O 1
ATOM 723 N N . GLN A 1 90 ? -7.618 3.399 -6.975 1.00 78.56 90 GLN A N 1
ATOM 724 C CA . GLN A 1 90 ? -8.648 3.005 -7.937 1.00 78.56 90 GLN A CA 1
ATOM 725 C C . GLN A 1 90 ? -8.060 2.372 -9.196 1.00 78.56 90 GLN A C 1
ATOM 727 O O . GLN A 1 90 ? -8.485 1.298 -9.624 1.00 78.56 90 GLN A O 1
ATOM 732 N N . ARG A 1 91 ? -7.019 2.990 -9.763 1.00 79.50 91 ARG A N 1
ATOM 733 C CA . ARG A 1 91 ? -6.311 2.471 -10.947 1.00 79.50 91 ARG A CA 1
ATOM 734 C C . ARG A 1 91 ? -5.657 1.114 -10.698 1.00 79.50 91 ARG A C 1
ATOM 736 O O . ARG A 1 91 ? -5.588 0.294 -11.608 1.00 79.50 91 ARG A O 1
ATOM 743 N N . ALA A 1 92 ? -5.223 0.856 -9.466 1.00 76.00 92 ALA A N 1
ATOM 744 C CA . ALA A 1 92 ? -4.685 -0.435 -9.057 1.00 76.00 92 ALA A CA 1
ATOM 745 C C . ALA A 1 92 ? -5.765 -1.528 -8.882 1.00 76.00 92 ALA A C 1
ATOM 747 O O . ALA A 1 92 ? -5.413 -2.670 -8.582 1.00 76.00 92 ALA A O 1
ATOM 748 N N . GLY A 1 93 ? -7.051 -1.212 -9.088 1.00 69.94 93 GLY A N 1
ATOM 749 C CA . GLY A 1 93 ? -8.164 -2.164 -9.102 1.00 69.94 93 GLY A CA 1
ATOM 750 C C . GLY A 1 93 ? -8.938 -2.257 -7.786 1.00 69.94 93 GLY A C 1
ATOM 751 O O . GLY A 1 93 ? -9.250 -3.370 -7.355 1.00 69.94 93 GLY A O 1
ATOM 752 N N . LYS A 1 94 ? -9.215 -1.121 -7.133 1.00 50.94 94 LYS A N 1
ATOM 753 C CA . LYS A 1 94 ? -10.051 -1.038 -5.925 1.00 50.94 94 LYS A CA 1
ATOM 754 C C . LYS A 1 94 ? -11.147 0.012 -6.012 1.00 50.94 94 LYS A C 1
ATOM 756 O O . LYS A 1 94 ? -10.914 1.063 -6.632 1.00 50.94 94 LYS A O 1
#

InterPro domains:
  IPR023637 Urocanase-like [PTHR12216] (2-93)
  IPR035085 Uroc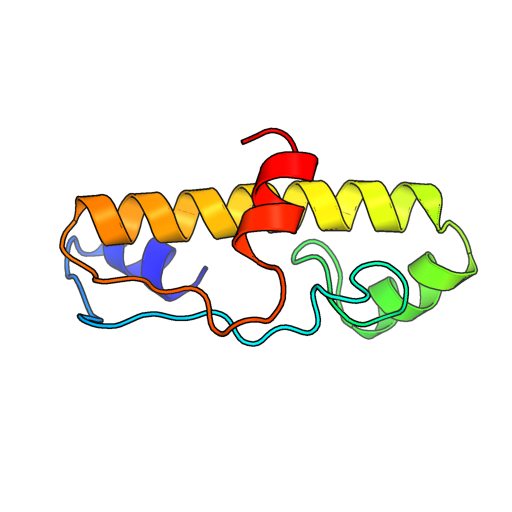anase, Rossmann-like domain [PF01175] (12-93)
  IPR036190 Urocanase superfamily [SSF111326] (11-93)
  IPR038364 Urocanase, central domain superfamily [G3DSA:3.40.50.10730] (3-94)

Organism: Cirrhinus mrigala (NCBI:txid683832)